Protein AF-A0AAE2Y086-F1 (afdb_monomer_lite)

Radius of gyration: 11.81 Å; chains: 1; bounding box: 39×21×24 Å

Foldseek 3Di:
DLVVLLVVVVWDFDPDPPWGWTWDDDVPQNIWIWTDDVQWIWIAGPVVRDIDIDNDSVVVNVVSVVPDCPPVPD

Sequence (74 aa):
MFRKVLRRKRYWRSRNPGEVVYLNHDKDSGGVYVTLKEGQAIVRVEDLDMIKVFTSAKKLEDFLDELKPELWDS

pLDDT: mean 77.37, std 14.2, range [39.97, 93.75]

Structure (mmCIF, N/CA/C/O backbone):
data_AF-A0AAE2Y086-F1
#
_entry.id   AF-A0AAE2Y086-F1
#
loop_
_atom_site.group_PDB
_atom_site.id
_atom_site.type_symbol
_atom_site.label_atom_id
_atom_site.label_alt_id
_atom_site.label_comp_id
_atom_site.label_asym_id
_atom_site.label_entity_id
_atom_site.label_seq_id
_atom_site.pdbx_PDB_ins_code
_atom_site.Cartn_x
_atom_site.Cartn_y
_atom_site.Cartn_z
_atom_site.occupancy
_atom_site.B_iso_or_equiv
_atom_site.auth_seq_id
_atom_site.auth_comp_id
_atom_site.auth_asym_id
_atom_site.auth_atom_id
_atom_site.pdbx_PDB_model_num
ATOM 1 N N . MET A 1 1 ? -5.680 5.516 8.870 1.00 79.06 1 MET A N 1
ATOM 2 C CA . MET A 1 1 ? -4.205 5.593 8.994 1.00 79.06 1 MET A CA 1
ATOM 3 C C . MET A 1 1 ? -3.511 5.513 7.631 1.00 79.06 1 MET A C 1
ATOM 5 O O . MET A 1 1 ? -2.793 6.444 7.294 1.00 79.06 1 MET A O 1
ATOM 9 N N . PHE A 1 2 ? -3.825 4.515 6.795 1.00 84.50 2 PHE A N 1
ATOM 10 C CA . PHE A 1 2 ? -3.267 4.352 5.438 1.00 84.50 2 PHE A CA 1
ATOM 11 C C . PHE A 1 2 ? -3.344 5.596 4.538 1.00 84.50 2 PHE A C 1
ATOM 13 O O . PHE A 1 2 ? -2.353 5.984 3.933 1.00 84.50 2 PHE A O 1
ATOM 20 N N . ARG A 1 3 ? -4.478 6.315 4.527 1.00 82.56 3 ARG A N 1
ATOM 21 C CA . ARG A 1 3 ? -4.626 7.567 3.754 1.00 82.56 3 ARG A CA 1
ATOM 22 C C . ARG A 1 3 ? -3.561 8.629 4.080 1.00 82.56 3 ARG A C 1
ATOM 24 O O . ARG A 1 3 ? -3.199 9.405 3.203 1.00 82.56 3 ARG A O 1
ATOM 31 N N . LYS A 1 4 ? -3.068 8.689 5.329 1.00 85.69 4 LYS A N 1
ATOM 32 C CA . LYS A 1 4 ? -2.006 9.633 5.731 1.00 85.69 4 LYS A CA 1
ATOM 33 C C . LYS A 1 4 ? -0.648 9.226 5.154 1.00 85.69 4 LYS A C 1
ATOM 35 O O . LYS A 1 4 ? 0.101 10.105 4.746 1.00 85.69 4 LYS A O 1
ATOM 40 N N . VAL A 1 5 ? -0.354 7.925 5.095 1.00 84.94 5 VAL A N 1
ATOM 41 C CA . VAL A 1 5 ? 0.853 7.385 4.443 1.00 84.94 5 VAL A CA 1
ATOM 42 C C . VAL A 1 5 ? 0.842 7.767 2.963 1.00 84.94 5 VAL A C 1
ATOM 44 O O . VAL A 1 5 ? 1.754 8.434 2.491 1.00 84.94 5 VAL A O 1
ATOM 47 N N . LEU A 1 6 ? -0.256 7.466 2.266 1.00 84.50 6 LEU A N 1
ATOM 48 C CA . LEU A 1 6 ? -0.387 7.705 0.825 1.00 84.50 6 LEU A CA 1
ATOM 49 C C . LEU A 1 6 ? -0.281 9.193 0.461 1.00 84.50 6 LEU A C 1
ATOM 51 O O . LEU A 1 6 ? 0.419 9.545 -0.484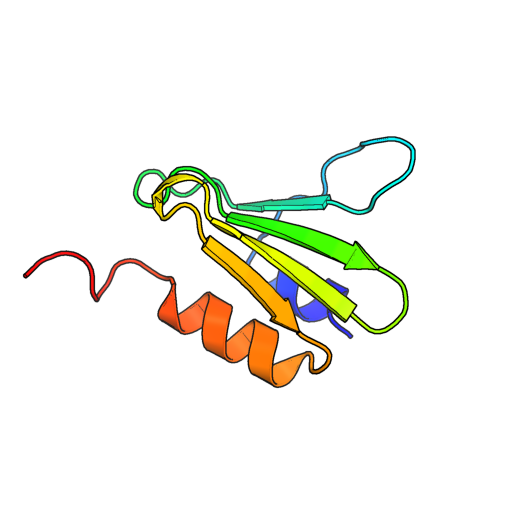 1.00 84.50 6 LEU A O 1
ATOM 55 N N . ARG A 1 7 ? -0.874 10.091 1.264 1.00 83.56 7 ARG A N 1
ATOM 56 C CA . ARG A 1 7 ? -0.689 11.544 1.091 1.00 83.56 7 ARG A CA 1
ATOM 57 C C . ARG A 1 7 ? 0.765 11.987 1.282 1.00 83.56 7 ARG A C 1
ATOM 59 O O . ARG A 1 7 ? 1.233 12.815 0.509 1.00 83.56 7 ARG A O 1
ATOM 66 N N . ARG A 1 8 ? 1.477 11.459 2.288 1.00 83.94 8 ARG A N 1
ATOM 67 C CA . ARG A 1 8 ? 2.899 11.780 2.534 1.00 83.94 8 ARG A CA 1
ATOM 68 C C . ARG A 1 8 ? 3.795 11.308 1.390 1.00 83.94 8 ARG A C 1
ATOM 70 O O . ARG A 1 8 ? 4.727 12.012 1.023 1.00 83.94 8 ARG A O 1
ATOM 77 N N . LYS A 1 9 ? 3.472 10.160 0.792 1.00 78.69 9 LYS A N 1
ATOM 78 C CA . LYS A 1 9 ? 4.175 9.600 -0.371 1.00 78.69 9 LYS A CA 1
ATOM 79 C C . LYS A 1 9 ? 3.701 10.176 -1.718 1.00 78.69 9 LYS A C 1
ATOM 81 O O . LYS A 1 9 ? 4.078 9.643 -2.749 1.00 78.69 9 LYS A O 1
ATOM 86 N N . ARG A 1 10 ? 2.894 11.251 -1.717 1.00 80.38 10 ARG A N 1
ATOM 87 C CA . ARG A 1 10 ? 2.378 11.946 -2.917 1.00 80.38 10 ARG A CA 1
ATOM 88 C C . ARG A 1 10 ? 1.540 11.076 -3.869 1.00 80.38 10 ARG A C 1
ATOM 90 O O . ARG A 1 10 ? 1.444 11.385 -5.050 1.00 80.38 10 ARG A O 1
ATOM 97 N N . TYR A 1 11 ? 0.875 10.040 -3.358 1.00 81.94 11 TYR A N 1
ATOM 98 C CA . TYR A 1 11 ? -0.062 9.262 -4.167 1.00 81.94 11 TYR A CA 1
ATOM 99 C C . TYR A 1 11 ? -1.331 10.069 -4.456 1.00 81.94 11 TYR A C 1
ATOM 101 O O . TYR A 1 11 ? -1.948 10.650 -3.553 1.00 81.94 11 TYR A O 1
ATOM 109 N N . TRP A 1 12 ? -1.771 10.030 -5.708 1.00 78.62 12 TRP A N 1
ATOM 110 C CA . TRP A 1 12 ? -2.979 10.695 -6.171 1.00 78.62 12 TRP A CA 1
ATOM 111 C C . TRP A 1 12 ? -4.174 9.773 -6.024 1.00 78.62 12 TRP A C 1
ATOM 113 O O . TRP A 1 12 ? -4.141 8.613 -6.420 1.00 78.62 12 TRP A O 1
ATOM 123 N N . ARG A 1 13 ? -5.262 10.284 -5.451 1.00 79.38 13 ARG A N 1
ATOM 124 C CA . ARG A 1 13 ? -6.507 9.523 -5.360 1.00 79.38 13 ARG A CA 1
ATOM 125 C C . ARG A 1 13 ? -7.196 9.520 -6.724 1.00 79.38 13 ARG A C 1
ATOM 127 O O . ARG A 1 13 ? -7.640 10.576 -7.172 1.00 79.38 13 ARG A O 1
ATOM 134 N N . SER A 1 14 ? -7.356 8.346 -7.326 1.00 76.94 14 SER A N 1
ATOM 135 C CA . SER A 1 14 ? -8.232 8.167 -8.483 1.00 76.94 14 SER A CA 1
ATOM 136 C C . SER A 1 14 ? -9.699 8.230 -8.058 1.00 76.94 14 SER A C 1
ATOM 138 O O . SER A 1 14 ? -10.079 7.801 -6.961 1.00 76.94 14 SER A O 1
ATOM 140 N N . ARG A 1 15 ? -10.540 8.791 -8.926 1.00 61.66 15 ARG A N 1
ATOM 141 C CA . ARG A 1 15 ? -11.989 8.899 -8.729 1.00 61.66 15 ARG A CA 1
ATOM 142 C C . ARG A 1 15 ? -12.695 7.733 -9.423 1.00 61.66 15 ARG A C 1
ATOM 144 O O . ARG A 1 15 ? -13.450 7.956 -10.358 1.00 61.66 15 ARG A O 1
ATOM 151 N N . ASN A 1 16 ? -12.464 6.508 -8.954 1.00 64.44 16 ASN A N 1
ATOM 152 C CA . ASN A 1 16 ? -13.296 5.375 -9.357 1.00 64.44 16 ASN A CA 1
ATOM 153 C C . ASN A 1 16 ? -14.504 5.240 -8.410 1.00 64.44 16 ASN A C 1
ATOM 155 O O . ASN A 1 16 ? -14.324 5.237 -7.186 1.00 64.44 16 ASN A O 1
ATOM 159 N N . PRO A 1 17 ? -15.741 5.160 -8.934 1.00 49.19 17 PRO A N 1
ATOM 160 C CA . PRO A 1 17 ? -16.929 4.940 -8.120 1.00 49.19 17 PRO A CA 1
ATOM 161 C C . PRO A 1 17 ? -16.924 3.495 -7.599 1.00 49.19 17 PRO A C 1
ATOM 163 O O . PRO A 1 17 ? -17.153 2.557 -8.351 1.00 49.19 17 PRO A O 1
ATOM 166 N N . GLY A 1 18 ? -16.617 3.318 -6.311 1.00 62.47 18 GLY A N 1
ATOM 167 C CA . GLY A 1 18 ? -16.676 2.020 -5.620 1.00 62.47 18 GLY A CA 1
ATOM 168 C C . GLY A 1 18 ? -15.404 1.628 -4.868 1.00 62.47 18 GLY A C 1
ATOM 169 O O . GLY A 1 18 ? -15.492 0.925 -3.866 1.00 62.47 18 GLY A O 1
ATOM 170 N N . GLU A 1 19 ? -14.233 2.141 -5.260 1.00 65.75 19 GLU A N 1
ATOM 171 C CA . GLU A 1 19 ? -12.962 1.839 -4.589 1.00 65.75 19 GLU A CA 1
ATOM 172 C C . GLU A 1 19 ? -12.085 3.088 -4.443 1.00 65.75 19 GLU A C 1
ATOM 174 O O . GLU A 1 19 ? -11.980 3.928 -5.338 1.00 65.75 19 GLU A O 1
ATOM 179 N N . VAL A 1 20 ? -11.430 3.232 -3.286 1.00 69.81 20 VAL A N 1
ATOM 180 C CA . VAL A 1 20 ? -10.454 4.307 -3.079 1.00 69.81 20 VAL A CA 1
ATOM 181 C C . VAL A 1 20 ? -9.092 3.812 -3.545 1.00 69.81 20 VAL A C 1
ATOM 183 O O . VAL A 1 20 ? -8.338 3.238 -2.759 1.00 69.81 20 VAL A O 1
ATOM 186 N N . VAL A 1 21 ? -8.801 4.056 -4.821 1.00 74.06 21 VAL A N 1
ATOM 187 C CA . VAL A 1 21 ? -7.516 3.738 -5.448 1.00 74.06 21 VAL A CA 1
ATOM 188 C C . VAL A 1 21 ? -6.599 4.955 -5.386 1.00 74.06 21 VAL A C 1
ATOM 190 O O . VAL A 1 21 ? -6.999 6.076 -5.707 1.00 74.06 21 VAL A O 1
ATOM 193 N N . TYR A 1 22 ? -5.368 4.736 -4.954 1.00 74.81 22 TYR A N 1
ATOM 194 C CA . TYR A 1 22 ? -4.292 5.712 -4.930 1.00 74.81 22 TYR A CA 1
ATOM 195 C C . TYR A 1 22 ? -3.217 5.276 -5.914 1.00 74.81 22 TYR A C 1
ATOM 197 O O . TYR A 1 22 ? -2.795 4.130 -5.858 1.00 74.81 22 TYR A O 1
ATOM 205 N N . LEU A 1 23 ? -2.764 6.172 -6.780 1.00 71.69 23 LEU A N 1
ATOM 206 C CA . LEU A 1 23 ? -1.734 5.883 -7.772 1.00 71.69 23 LEU A CA 1
ATOM 207 C C . LEU A 1 23 ? -0.515 6.772 -7.564 1.00 71.69 23 LEU A C 1
ATOM 209 O O . LEU A 1 23 ? -0.642 7.972 -7.301 1.00 71.69 23 LEU A O 1
ATOM 213 N N . ASN A 1 24 ? 0.657 6.175 -7.710 1.00 73.25 24 ASN A N 1
ATOM 214 C CA . ASN A 1 24 ? 1.877 6.907 -7.981 1.00 73.25 24 ASN A CA 1
ATOM 215 C C . ASN A 1 24 ? 2.452 6.374 -9.291 1.00 73.25 24 ASN A C 1
ATOM 217 O 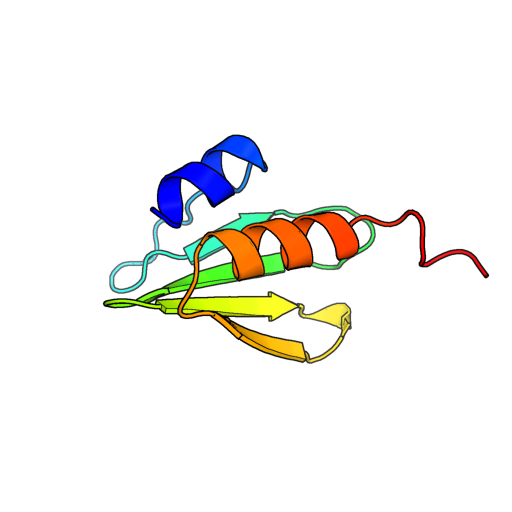O . ASN A 1 24 ? 2.723 5.180 -9.407 1.00 73.25 24 ASN A O 1
ATOM 221 N N . HIS A 1 25 ? 2.555 7.260 -10.277 1.00 61.72 25 HIS A N 1
ATOM 222 C CA . HIS A 1 25 ? 3.139 6.957 -11.572 1.00 61.72 25 HIS A CA 1
ATOM 223 C C . HIS A 1 25 ? 4.560 7.506 -11.540 1.00 61.72 25 HIS A C 1
ATOM 225 O O . HIS A 1 25 ? 4.781 8.688 -11.809 1.00 61.72 25 HIS A O 1
ATOM 231 N N . ASP A 1 26 ? 5.491 6.663 -11.107 1.00 58.19 26 ASP A N 1
ATOM 232 C CA . ASP A 1 26 ? 6.910 6.922 -11.300 1.00 58.19 26 ASP A CA 1
ATOM 233 C C . ASP A 1 26 ? 7.321 6.306 -12.638 1.00 58.19 26 ASP A C 1
ATOM 235 O O . ASP A 1 26 ? 6.823 5.233 -12.988 1.00 58.19 26 ASP A O 1
ATOM 239 N N . LYS A 1 27 ? 8.180 6.987 -13.402 1.00 49.25 27 LYS A N 1
ATOM 240 C CA . LYS A 1 27 ? 8.556 6.545 -14.759 1.00 49.25 27 LYS A CA 1
ATOM 241 C C . LYS A 1 27 ? 9.220 5.164 -14.768 1.00 49.25 27 LYS A C 1
ATOM 243 O O . LYS A 1 27 ? 9.183 4.509 -15.803 1.00 49.25 27 LYS A O 1
ATOM 248 N N . ASP A 1 28 ? 9.746 4.739 -13.621 1.00 54.38 28 ASP A N 1
ATOM 249 C CA . ASP A 1 28 ? 10.558 3.532 -13.470 1.00 54.38 28 ASP A CA 1
ATOM 250 C C . ASP A 1 28 ? 9.793 2.318 -12.906 1.00 54.38 28 ASP A C 1
ATOM 252 O O . ASP A 1 28 ? 10.359 1.236 -12.833 1.00 54.38 28 ASP A O 1
ATOM 256 N N . SER A 1 29 ? 8.529 2.468 -12.475 1.00 54.62 29 SER A N 1
ATOM 257 C CA . SER A 1 29 ? 7.774 1.385 -11.796 1.00 54.62 29 SER A CA 1
ATOM 258 C C . SER A 1 29 ? 6.403 1.065 -12.402 1.00 54.62 29 SER A C 1
ATOM 260 O O . SER A 1 29 ? 5.608 0.353 -11.776 1.00 54.62 29 SER A O 1
ATOM 262 N N . GLY A 1 30 ? 6.084 1.646 -13.567 1.00 60.50 30 GLY A N 1
ATOM 263 C CA . GLY A 1 30 ? 4.885 1.330 -14.366 1.00 60.50 30 GLY A CA 1
ATOM 264 C C . GLY A 1 30 ? 3.542 1.690 -13.730 1.00 60.50 30 GLY A C 1
ATOM 265 O O . GLY A 1 30 ? 2.506 1.666 -14.387 1.00 60.50 30 GLY A O 1
ATOM 266 N N . GLY A 1 31 ? 3.550 2.091 -12.459 1.00 79.50 31 GLY A N 1
ATOM 267 C CA . GLY A 1 31 ? 2.378 2.439 -11.674 1.00 79.50 31 GLY A CA 1
ATOM 268 C C . GLY A 1 31 ? 2.243 1.550 -10.442 1.00 79.50 31 GLY A C 1
ATOM 269 O O . GLY A 1 31 ? 1.945 0.358 -10.525 1.00 79.50 31 GLY A O 1
ATOM 270 N N . VAL A 1 32 ? 2.387 2.161 -9.263 1.00 83.75 32 VAL A N 1
ATOM 271 C CA . VAL A 1 32 ? 2.005 1.530 -7.995 1.00 83.75 32 VAL A CA 1
ATOM 272 C C . VAL A 1 32 ? 0.585 1.960 -7.648 1.00 83.75 32 VAL A C 1
ATOM 274 O O . VAL A 1 32 ? 0.310 3.145 -7.431 1.00 83.75 32 VAL A O 1
ATOM 277 N N . TYR A 1 33 ? -0.317 0.987 -7.552 1.00 86.75 33 TYR A N 1
ATOM 278 C CA . TYR A 1 33 ? -1.726 1.187 -7.229 1.00 86.75 33 TYR A CA 1
ATOM 279 C C . TYR A 1 33 ? -2.010 0.693 -5.821 1.00 86.75 33 TYR A C 1
ATOM 281 O O . TYR A 1 33 ? -1.691 -0.437 -5.472 1.00 86.75 33 TYR A O 1
ATOM 289 N N . VAL A 1 34 ? -2.656 1.518 -5.006 1.00 88.31 34 VAL A N 1
ATOM 290 C CA . VAL A 1 34 ? -3.051 1.160 -3.646 1.00 88.31 34 VAL A CA 1
ATOM 291 C C . VAL A 1 34 ? -4.557 1.297 -3.490 1.00 88.31 34 VAL A C 1
ATOM 293 O O . VAL A 1 34 ? -5.085 2.408 -3.436 1.00 88.31 34 VAL A O 1
ATOM 296 N N . THR A 1 35 ? -5.250 0.173 -3.358 1.00 89.69 35 THR A N 1
ATOM 297 C CA . THR A 1 35 ? -6.680 0.118 -3.055 1.00 89.69 35 THR A CA 1
ATOM 298 C C . THR A 1 35 ? -6.879 0.009 -1.551 1.00 89.69 35 THR A C 1
ATOM 300 O O . THR A 1 35 ? -6.423 -0.939 -0.913 1.00 89.69 35 THR A O 1
ATOM 303 N N . LEU A 1 36 ? -7.584 0.971 -0.956 1.00 87.75 36 LEU A N 1
ATOM 304 C CA . LEU A 1 36 ? -7.968 0.889 0.453 1.00 87.75 36 LEU A CA 1
ATOM 305 C C . LEU A 1 36 ? -9.317 0.186 0.603 1.00 87.75 36 LEU A C 1
ATOM 307 O O . LEU A 1 36 ? -10.321 0.664 0.074 1.00 87.75 36 LEU A O 1
ATOM 311 N N . LYS A 1 37 ? -9.336 -0.891 1.390 1.00 85.56 37 LYS A N 1
ATOM 312 C CA . LYS A 1 37 ? -10.552 -1.569 1.862 1.00 85.56 37 LYS A CA 1
ATOM 313 C C . LYS A 1 37 ? -10.671 -1.422 3.380 1.00 85.56 37 LYS A C 1
ATOM 315 O O . LYS A 1 37 ? -9.814 -0.819 4.032 1.00 85.56 37 LYS A O 1
ATOM 320 N N . GLU A 1 38 ? -11.757 -1.922 3.956 1.00 85.31 38 GLU A N 1
ATOM 321 C CA . GLU A 1 38 ? -11.965 -1.872 5.402 1.00 85.31 38 GLU A CA 1
ATOM 322 C C . GLU A 1 38 ? -10.824 -2.600 6.134 1.00 85.31 38 GLU A C 1
ATOM 324 O O . GLU A 1 38 ? -10.572 -3.779 5.904 1.00 85.31 38 GLU A O 1
ATOM 329 N N . GLY A 1 39 ? -10.061 -1.860 6.945 1.00 87.06 39 GLY A N 1
ATOM 330 C CA . GLY A 1 39 ? -8.939 -2.392 7.728 1.00 87.06 39 GLY A CA 1
ATOM 331 C C . GLY A 1 39 ? -7.656 -2.739 6.957 1.00 87.06 39 GLY A C 1
ATOM 332 O O . GLY A 1 39 ? -6.659 -3.070 7.594 1.00 87.06 39 GLY A O 1
ATOM 333 N N . GLN A 1 40 ? -7.625 -2.626 5.626 1.00 91.25 40 GLN A N 1
ATOM 334 C CA . GLN A 1 40 ? -6.488 -3.091 4.821 1.00 91.25 40 GLN A CA 1
ATOM 335 C C . GLN A 1 40 ? -6.173 -2.206 3.608 1.00 91.25 40 GLN A C 1
ATOM 337 O O . GLN A 1 40 ? -7.025 -1.489 3.080 1.00 91.25 40 GLN A O 1
ATOM 342 N N . ALA A 1 41 ? -4.927 -2.284 3.153 1.00 91.38 41 ALA A N 1
ATOM 343 C CA . ALA A 1 41 ? -4.431 -1.676 1.930 1.00 91.38 41 ALA A CA 1
ATOM 344 C C . ALA A 1 41 ? -3.899 -2.769 1.000 1.00 91.38 41 ALA A C 1
ATOM 346 O O . ALA A 1 41 ? -3.044 -3.558 1.394 1.00 91.38 41 ALA A O 1
ATOM 347 N N . ILE A 1 42 ? -4.407 -2.807 -0.225 1.00 92.56 42 ILE A N 1
ATOM 348 C CA . ILE A 1 42 ? -3.977 -3.728 -1.273 1.00 92.56 42 ILE A CA 1
ATOM 349 C C . ILE A 1 42 ? -3.090 -2.931 -2.215 1.00 92.56 42 ILE A C 1
ATOM 351 O O . ILE A 1 42 ? -3.561 -1.967 -2.810 1.00 92.56 42 ILE A O 1
ATOM 355 N N . VAL A 1 43 ? -1.822 -3.304 -2.324 1.00 90.69 43 VAL A N 1
ATOM 356 C CA . VAL A 1 43 ? -0.868 -2.697 -3.247 1.00 90.69 43 VAL A CA 1
ATOM 357 C C . VAL A 1 43 ? -0.686 -3.615 -4.443 1.00 90.69 43 VAL A C 1
ATOM 359 O O . VAL A 1 43 ? -0.426 -4.803 -4.263 1.00 90.69 43 VAL A O 1
ATOM 362 N N . ARG A 1 44 ? -0.804 -3.059 -5.644 1.00 88.00 44 ARG A N 1
ATOM 363 C CA . ARG A 1 44 ? -0.501 -3.708 -6.913 1.00 88.00 44 ARG A CA 1
ATOM 364 C C . ARG A 1 44 ? 0.613 -2.935 -7.606 1.00 88.00 44 ARG A C 1
ATOM 366 O O . ARG A 1 44 ? 0.520 -1.715 -7.721 1.00 88.00 44 ARG A O 1
ATOM 373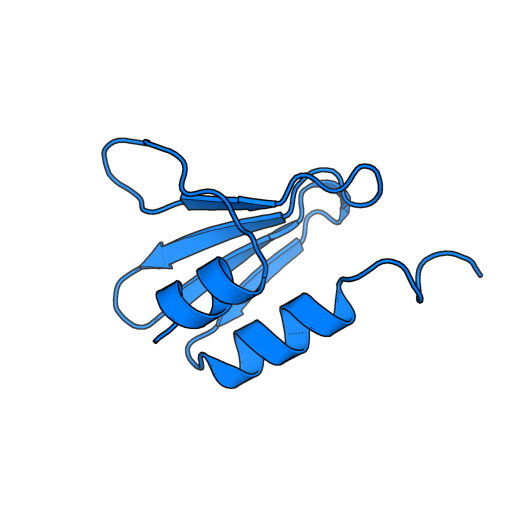 N N . VAL A 1 45 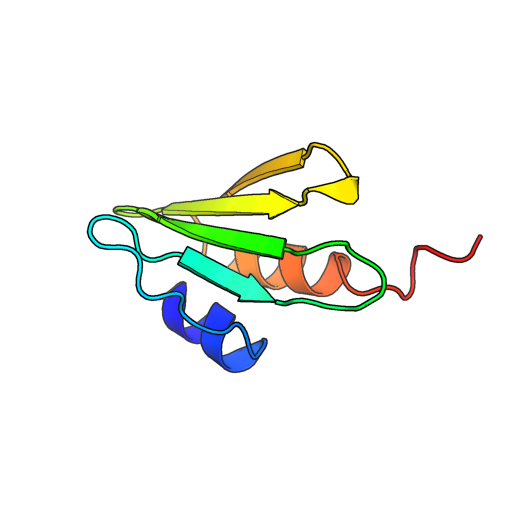? 1.639 -3.648 -8.047 1.00 85.75 45 VAL A N 1
ATOM 374 C CA . VAL A 1 45 ? 2.734 -3.111 -8.860 1.00 85.75 45 VAL A CA 1
ATOM 375 C C . VAL A 1 45 ? 2.649 -3.810 -10.207 1.00 85.75 45 VAL A C 1
ATOM 377 O O . VAL A 1 45 ? 2.837 -5.025 -10.260 1.00 85.75 45 VAL A O 1
ATOM 380 N N . GLU A 1 46 ? 2.267 -3.080 -11.256 1.00 76.75 46 GLU A N 1
ATOM 381 C CA . GLU A 1 46 ? 1.967 -3.690 -12.561 1.00 76.75 46 GLU A CA 1
ATOM 382 C C . GLU A 1 46 ? 3.210 -4.287 -13.224 1.00 76.75 46 GLU A C 1
ATO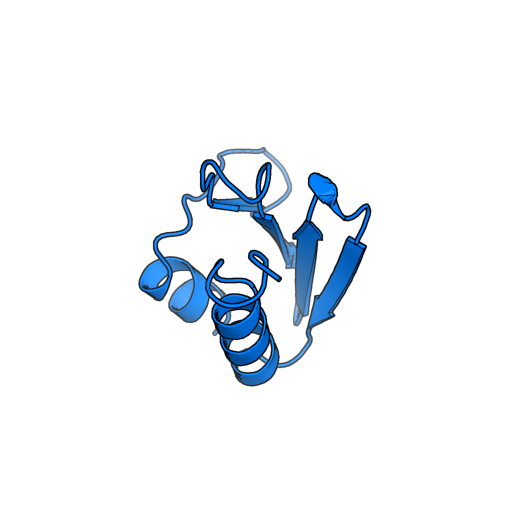M 384 O O . GLU A 1 46 ? 3.145 -5.426 -13.679 1.00 76.75 46 GLU A O 1
ATOM 389 N N . ASP A 1 47 ? 4.352 -3.601 -13.161 1.00 73.56 47 ASP A N 1
ATOM 390 C CA . ASP A 1 47 ? 5.604 -4.071 -13.776 1.00 73.56 47 ASP A CA 1
ATOM 391 C C . ASP A 1 47 ? 6.136 -5.379 -13.181 1.00 73.56 47 ASP A C 1
ATOM 393 O O . ASP A 1 47 ? 6.874 -6.114 -13.832 1.00 73.56 47 ASP A O 1
ATOM 397 N N . LEU A 1 48 ? 5.761 -5.681 -11.938 1.00 77.75 48 LEU A N 1
ATOM 398 C CA . LEU A 1 48 ? 6.255 -6.845 -11.198 1.00 77.75 48 LEU A CA 1
ATOM 399 C C . LEU A 1 48 ? 5.229 -7.964 -11.087 1.00 77.75 48 LEU A C 1
ATOM 401 O O . LEU A 1 48 ? 5.485 -8.939 -10.382 1.00 77.75 48 LEU A O 1
ATOM 405 N N . ASP A 1 49 ? 4.051 -7.780 -11.692 1.00 81.31 49 ASP A N 1
ATOM 406 C CA . ASP A 1 49 ? 2.869 -8.625 -11.492 1.00 81.31 49 ASP A CA 1
ATOM 407 C C . ASP A 1 49 ? 2.649 -8.978 -10.005 1.00 81.31 49 ASP A C 1
ATOM 409 O O . ASP A 1 49 ? 2.319 -10.099 -9.615 1.00 81.31 49 ASP A O 1
ATOM 413 N N . MET A 1 50 ? 2.899 -7.999 -9.127 1.00 85.00 50 MET A N 1
ATOM 414 C CA . MET A 1 50 ? 2.948 -8.216 -7.685 1.00 85.00 50 MET A CA 1
ATOM 415 C C . MET A 1 50 ? 1.722 -7.614 -7.012 1.00 85.00 50 MET A C 1
ATOM 417 O O . MET A 1 50 ? 1.416 -6.430 -7.172 1.00 85.00 50 MET A O 1
ATOM 421 N N . ILE A 1 51 ? 1.078 -8.412 -6.157 1.00 90.75 51 ILE A N 1
ATOM 422 C CA . ILE A 1 51 ? -0.007 -7.973 -5.279 1.00 90.75 51 ILE A CA 1
ATOM 423 C C . ILE A 1 51 ? 0.378 -8.253 -3.825 1.00 90.75 51 ILE A C 1
ATOM 425 O O . ILE A 1 51 ? 0.677 -9.387 -3.455 1.00 90.75 51 ILE A O 1
ATOM 429 N N . LYS A 1 52 ? 0.334 -7.223 -2.975 1.00 91.81 52 LYS A N 1
ATOM 430 C CA . LYS A 1 52 ? 0.559 -7.343 -1.528 1.00 91.81 52 LYS A CA 1
ATOM 431 C C . LYS A 1 52 ? -0.573 -6.724 -0.726 1.00 91.81 52 LYS A C 1
ATOM 433 O O . LYS A 1 52 ? -1.071 -5.651 -1.049 1.00 91.81 52 LYS A O 1
ATOM 438 N N . VAL A 1 53 ? -0.946 -7.385 0.366 1.00 93.75 53 VAL A N 1
ATOM 439 C CA . VAL A 1 53 ? -1.995 -6.922 1.280 1.00 93.75 53 VAL A CA 1
ATOM 440 C C . VAL A 1 53 ? -1.375 -6.532 2.614 1.00 93.75 53 VAL A C 1
ATOM 442 O O . VAL A 1 53 ? -0.613 -7.289 3.213 1.00 93.75 53 VAL A O 1
ATOM 445 N N . PHE A 1 54 ? -1.731 -5.347 3.100 1.00 93.44 54 PHE A N 1
ATOM 446 C CA . PHE A 1 54 ? -1.233 -4.787 4.347 1.00 93.44 54 PHE A CA 1
ATOM 447 C C . PHE A 1 54 ? -2.386 -4.458 5.285 1.00 93.44 54 PHE A C 1
ATOM 449 O O . PHE A 1 54 ? -3.270 -3.674 4.955 1.00 93.44 54 PHE A O 1
ATOM 456 N N . THR A 1 55 ? -2.325 -4.985 6.504 1.00 92.94 55 THR A N 1
ATOM 457 C CA . THR A 1 55 ? -3.231 -4.625 7.609 1.00 92.94 55 THR A CA 1
ATOM 458 C C . THR A 1 55 ? -2.609 -3.600 8.565 1.00 92.94 55 THR A C 1
ATOM 460 O O . THR A 1 55 ? -3.291 -3.038 9.416 1.00 92.94 55 THR A O 1
ATOM 463 N N . SER A 1 56 ? -1.318 -3.287 8.395 1.00 93.12 56 SER A N 1
ATOM 464 C CA . SER A 1 56 ? -0.587 -2.289 9.182 1.00 93.12 56 SER A CA 1
ATOM 465 C C . SER A 1 56 ? -0.122 -1.126 8.314 1.00 93.12 56 SER A C 1
ATOM 467 O O . SER A 1 56 ? 0.548 -1.320 7.300 1.00 93.12 56 SER A O 1
ATOM 469 N N . ALA A 1 57 ? -0.431 0.098 8.748 1.00 89.38 57 ALA A N 1
ATOM 470 C CA . ALA A 1 57 ? -0.005 1.313 8.056 1.00 89.38 57 ALA A CA 1
ATOM 471 C C . ALA A 1 57 ? 1.517 1.483 8.042 1.00 89.38 57 ALA A C 1
ATOM 473 O O . ALA A 1 57 ? 2.041 2.001 7.064 1.00 89.38 57 ALA A O 1
ATOM 474 N N . LYS A 1 58 ? 2.208 1.016 9.091 1.00 91.25 58 LYS A N 1
ATOM 475 C CA . LYS A 1 58 ? 3.671 1.047 9.150 1.00 91.25 58 LYS A CA 1
ATOM 476 C C . LYS A 1 58 ? 4.282 0.116 8.103 1.00 91.25 58 LYS A C 1
ATOM 478 O O . LYS A 1 58 ? 5.100 0.565 7.323 1.00 91.25 58 LYS A O 1
ATOM 483 N N . LYS A 1 59 ? 3.805 -1.133 8.016 1.00 91.56 59 LYS A N 1
ATOM 484 C CA . LYS A 1 59 ? 4.290 -2.094 7.008 1.00 91.56 59 LYS A CA 1
ATOM 485 C C . LYS A 1 59 ? 4.036 -1.621 5.576 1.00 91.56 59 LYS A C 1
ATOM 487 O O . LYS A 1 59 ? 4.870 -1.850 4.713 1.00 91.56 59 LYS A O 1
ATOM 492 N N . LEU A 1 60 ? 2.898 -0.961 5.335 1.00 90.38 60 LEU A N 1
ATOM 493 C CA . LEU A 1 60 ? 2.644 -0.317 4.048 1.00 90.38 60 LEU A CA 1
ATOM 494 C C . LEU A 1 60 ? 3.673 0.787 3.780 1.00 90.38 60 LEU A C 1
ATOM 496 O O . LEU A 1 60 ? 4.208 0.860 2.687 1.00 90.38 60 LEU A O 1
ATOM 500 N N . GLU A 1 61 ? 3.917 1.665 4.754 1.00 89.19 61 GLU A N 1
ATOM 501 C CA . GLU A 1 61 ? 4.867 2.770 4.601 1.00 89.19 61 GLU A CA 1
ATOM 502 C C . GLU A 1 61 ? 6.286 2.274 4.321 1.00 89.19 61 GLU A C 1
ATOM 504 O O . GLU A 1 61 ? 6.877 2.745 3.355 1.00 89.19 61 GLU A O 1
ATOM 509 N N . ASP A 1 62 ? 6.761 1.297 5.098 1.00 90.06 62 ASP A N 1
ATOM 510 C CA . ASP A 1 62 ? 8.083 0.683 4.944 1.00 90.06 62 ASP A CA 1
ATOM 511 C C . ASP A 1 62 ? 8.218 0.052 3.534 1.00 90.06 62 ASP A C 1
ATOM 513 O O . ASP A 1 62 ? 9.154 0.356 2.801 1.00 90.06 62 ASP A O 1
ATOM 517 N N . PHE A 1 63 ? 7.216 -0.713 3.078 1.00 88.31 63 PHE A N 1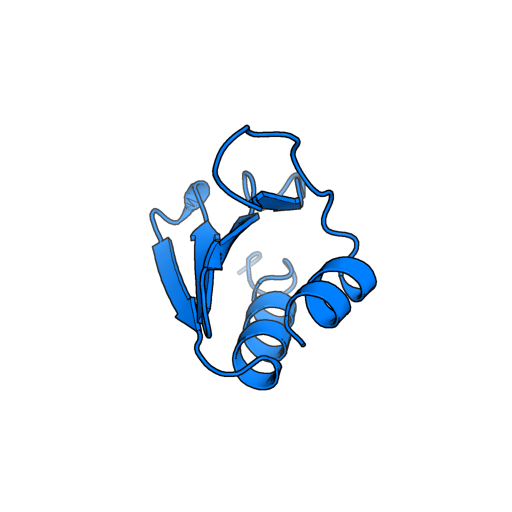
ATOM 518 C CA . PHE A 1 63 ? 7.207 -1.300 1.730 1.00 88.31 63 PHE A CA 1
ATOM 519 C C . PHE A 1 63 ? 7.212 -0.257 0.601 1.00 88.31 63 PHE A C 1
ATOM 521 O O . PHE A 1 63 ? 7.883 -0.434 -0.411 1.00 88.31 63 PHE A O 1
ATOM 528 N N . LEU A 1 64 ? 6.457 0.836 0.750 1.00 84.88 64 LEU A N 1
ATOM 529 C CA . LEU A 1 64 ? 6.427 1.911 -0.246 1.00 84.88 64 LEU A CA 1
ATOM 530 C C . LEU A 1 64 ? 7.727 2.731 -0.284 1.00 84.88 64 LEU A C 1
ATOM 532 O O . LEU A 1 64 ? 7.954 3.435 -1.267 1.00 84.88 64 LEU A O 1
ATOM 536 N N . ASP A 1 65 ? 8.538 2.693 0.776 1.00 84.69 65 ASP A N 1
ATOM 537 C CA . ASP A 1 65 ? 9.881 3.277 0.781 1.00 84.69 65 ASP A CA 1
ATOM 538 C C . ASP A 1 65 ? 10.898 2.371 0.091 1.00 84.69 65 ASP A C 1
ATOM 540 O O . ASP A 1 65 ? 11.682 2.870 -0.710 1.00 84.69 65 ASP A O 1
ATOM 544 N N . GLU A 1 66 ? 10.827 1.060 0.326 1.00 84.06 66 GLU A N 1
ATOM 545 C CA . GLU A 1 66 ? 11.665 0.058 -0.352 1.00 84.06 66 GLU A CA 1
ATOM 546 C C . GLU A 1 66 ? 11.393 -0.026 -1.862 1.00 84.06 66 GLU A C 1
ATOM 548 O O . GLU A 1 66 ? 12.280 -0.359 -2.638 1.00 84.06 66 GLU A O 1
ATOM 553 N N . LEU A 1 67 ? 10.169 0.293 -2.293 1.00 76.81 67 LEU A N 1
ATOM 554 C CA . LEU A 1 67 ? 9.775 0.305 -3.705 1.00 76.81 67 LEU A CA 1
ATOM 555 C C . LEU A 1 67 ? 10.443 1.413 -4.534 1.00 76.81 67 LEU A C 1
ATOM 557 O O . LEU A 1 67 ? 10.337 1.382 -5.757 1.00 76.81 67 LEU A O 1
ATOM 561 N N . LYS A 1 68 ? 11.075 2.414 -3.908 1.00 66.12 68 LYS A N 1
ATOM 562 C CA . LYS A 1 68 ? 11.719 3.508 -4.644 1.00 66.12 68 LYS A CA 1
ATOM 563 C C . LYS A 1 68 ? 13.033 3.048 -5.297 1.00 66.12 68 LYS A C 1
ATOM 565 O O . LYS A 1 68 ? 13.719 2.203 -4.731 1.00 66.12 68 LYS A O 1
ATOM 570 N N . PRO A 1 69 ? 13.413 3.612 -6.457 1.00 55.06 69 PRO A N 1
ATOM 571 C CA . PRO A 1 69 ? 14.250 2.938 -7.457 1.00 55.06 69 PRO A CA 1
ATOM 572 C C . PRO A 1 69 ? 15.735 2.744 -7.121 1.00 55.06 69 PRO A C 1
ATOM 574 O O . PRO A 1 69 ? 16.465 2.226 -7.955 1.00 55.06 69 PRO A O 1
ATOM 577 N N . GLU A 1 70 ? 16.212 3.086 -5.921 1.00 48.72 70 GLU A N 1
ATOM 578 C CA . GLU A 1 70 ? 17.641 2.955 -5.566 1.00 48.72 70 GLU A CA 1
ATOM 579 C C . GLU A 1 70 ? 18.150 1.492 -5.530 1.00 48.72 70 GLU A C 1
ATOM 581 O O . GLU A 1 70 ? 19.314 1.252 -5.230 1.00 48.72 70 GLU A O 1
ATOM 586 N N . LEU A 1 71 ? 17.298 0.509 -5.844 1.00 47.09 71 LEU A N 1
ATOM 587 C CA . LEU A 1 71 ? 17.604 -0.926 -5.854 1.00 47.09 71 LEU A CA 1
ATOM 588 C C . LEU A 1 71 ? 17.442 -1.610 -7.225 1.00 47.09 71 LEU A C 1
ATOM 590 O O . LEU A 1 71 ? 17.569 -2.830 -7.295 1.00 47.09 71 LEU A O 1
ATOM 594 N N . TRP A 1 72 ? 17.145 -0.869 -8.298 1.00 50.22 72 TRP A N 1
ATOM 595 C CA . TRP A 1 72 ? 16.819 -1.459 -9.610 1.00 50.22 72 TRP A CA 1
ATOM 596 C C . TRP A 1 72 ? 17.948 -1.348 -10.644 1.00 50.22 72 TRP A C 1
ATOM 598 O O . TRP A 1 72 ? 17.881 -2.005 -11.679 1.00 50.22 72 TRP A O 1
ATOM 608 N N . ASP A 1 73 ? 19.006 -0.596 -10.330 1.00 43.69 73 ASP A N 1
ATOM 609 C CA . ASP A 1 73 ? 20.260 -0.568 -11.087 1.00 43.69 73 ASP A CA 1
ATOM 610 C C . ASP A 1 73 ? 21.304 -1.482 -10.407 1.00 43.69 73 ASP A C 1
ATOM 612 O O . ASP A 1 73 ? 22.085 -1.052 -9.553 1.00 43.69 73 ASP A O 1
ATOM 616 N N . SER A 1 74 ? 21.324 -2.773 -10.750 1.00 39.97 74 SER A N 1
ATOM 617 C CA . SER A 1 74 ? 22.488 -3.662 -10.562 1.00 39.97 74 SER A CA 1
ATOM 618 C C . SER A 1 74 ? 22.597 -4.659 -11.703 1.00 39.97 74 SER A C 1
ATOM 620 O O . SER A 1 74 ? 21.555 -5.240 -12.076 1.00 39.97 74 SER A O 1
#

Secondary structure (DSSP, 8-state):
-HHHHHHHTTPEEP-BTTBEEEEE--TTSS-EEEEEETTEEEEEETTTTEEEEES-HHHHHHHHHHTSSTTS--